Protein AF-A0A3N5FAR7-F1 (afdb_monomer)

Foldseek 3Di:
DDPDPDDPVNVCVVCVVVPHDDPVVVCVVPDPVPDDPDDDPDDDDDDPVVVVVVVVVVVD

Radius of gyration: 17.63 Å; Cα contacts (8 Å, |Δi|>4): 11; chains: 1; bounding box: 33×27×44 Å

Mean predicted aligned error: 4.25 Å

Secondary structure (DSSP, 8-state):
-----S-HHHHHHHHHHTT-SSTGGGGTTS-GGGS--S----PPPPPHHHHHHHHHHHT-

Solvent-accessible surface area (backbone atoms only — not comparable to full-atom values): 4139 Å² total; per-residue (Å²): 134,84,87,68,87,69,50,76,67,55,52,51,54,52,35,54,75,74,72,46,92,51,78,70,61,76,48,68,88,56,60,72,91,77,52,81,93,62,81,80,96,65,82,78,89,66,57,73,70,57,44,53,53,52,53,55,63,74,74,110

pLDDT: mean 93.98, std 5.67, range [60.28, 97.94]

Structure (mmCIF, N/CA/C/O backbone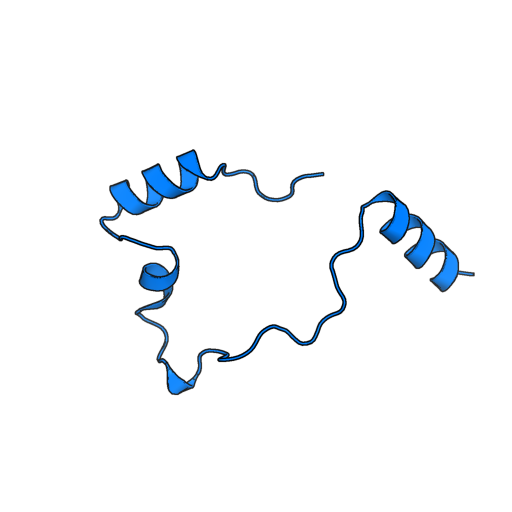):
data_AF-A0A3N5FAR7-F1
#
_entry.id   AF-A0A3N5FAR7-F1
#
loop_
_atom_site.group_PDB
_atom_site.id
_atom_site.type_symbol
_atom_site.label_atom_id
_atom_site.label_alt_id
_atom_site.label_comp_id
_atom_site.label_asym_id
_atom_site.label_entity_id
_atom_site.label_seq_id
_atom_site.pdbx_PDB_ins_code
_atom_site.Cartn_x
_atom_site.Cartn_y
_atom_site.Cartn_z
_atom_site.occupancy
_atom_site.B_iso_or_equiv
_atom_site.auth_seq_id
_atom_site.auth_comp_id
_atom_site.auth_asym_id
_atom_site.auth_atom_id
_atom_site.pdbx_PDB_model_num
ATOM 1 N N . MET A 1 1 ? 10.030 5.193 -8.760 1.00 60.28 1 MET A N 1
ATOM 2 C CA . MET A 1 1 ? 9.123 6.327 -8.461 1.00 60.28 1 MET A CA 1
ATOM 3 C C . MET A 1 1 ? 8.061 5.868 -7.459 1.00 60.28 1 MET A C 1
ATOM 5 O O . MET A 1 1 ? 7.507 4.797 -7.677 1.00 60.28 1 MET A O 1
ATOM 9 N N . ASP A 1 2 ? 7.796 6.598 -6.371 1.00 79.25 2 ASP A N 1
ATOM 10 C CA . ASP A 1 2 ? 6.737 6.205 -5.425 1.00 79.25 2 ASP A CA 1
ATOM 11 C C . ASP A 1 2 ? 5.357 6.567 -5.984 1.00 79.25 2 ASP A C 1
ATOM 13 O O . ASP A 1 2 ? 5.041 7.733 -6.215 1.00 79.25 2 ASP A O 1
ATOM 17 N N . TYR A 1 3 ? 4.524 5.551 -6.216 1.00 87.94 3 TYR A N 1
ATOM 18 C CA . TYR A 1 3 ? 3.142 5.734 -6.675 1.00 87.94 3 TYR A CA 1
ATOM 19 C C . TYR A 1 3 ? 2.188 6.109 -5.533 1.00 87.94 3 TYR A C 1
ATOM 21 O O . TYR A 1 3 ? 1.088 6.605 -5.775 1.00 87.94 3 TYR A O 1
ATOM 29 N N . ILE A 1 4 ? 2.603 5.885 -4.285 1.00 91.00 4 ILE A N 1
ATOM 30 C CA . ILE A 1 4 ? 1.82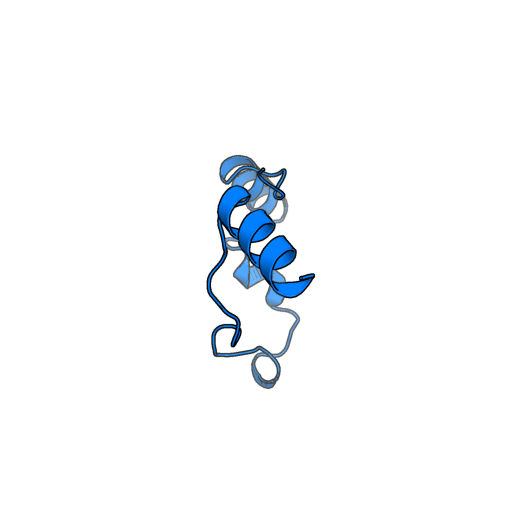0 6.206 -3.095 1.00 91.00 4 ILE A CA 1
ATOM 31 C C . ILE A 1 4 ? 2.188 7.619 -2.650 1.00 91.00 4 ILE A C 1
ATOM 33 O O . ILE A 1 4 ? 3.329 7.889 -2.299 1.00 91.00 4 ILE A O 1
ATOM 37 N N . GLN A 1 5 ? 1.203 8.516 -2.674 1.00 91.88 5 GLN A N 1
ATOM 38 C CA . GLN A 1 5 ? 1.393 9.922 -2.303 1.00 91.88 5 GLN A CA 1
ATOM 39 C C . GLN A 1 5 ? 1.424 10.136 -0.785 1.00 91.88 5 GLN A C 1
ATOM 41 O O . GLN A 1 5 ? 2.068 11.062 -0.307 1.00 91.88 5 GLN A O 1
ATOM 46 N N . ASN A 1 6 ? 0.715 9.289 -0.035 1.00 92.81 6 ASN A N 1
ATOM 47 C CA . ASN A 1 6 ? 0.591 9.420 1.413 1.00 92.81 6 ASN A CA 1
ATOM 48 C C . ASN A 1 6 ? 1.767 8.747 2.116 1.00 92.81 6 ASN A C 1
ATOM 50 O O . ASN A 1 6 ? 2.067 7.576 1.869 1.00 92.81 6 ASN A O 1
ATOM 54 N N . THR A 1 7 ? 2.377 9.461 3.052 1.00 94.12 7 THR A N 1
ATOM 55 C CA . THR A 1 7 ? 3.378 8.892 3.948 1.00 94.12 7 THR A CA 1
ATOM 56 C C . THR A 1 7 ? 2.717 8.021 5.027 1.00 94.12 7 THR A C 1
ATOM 58 O O . THR A 1 7 ? 1.508 8.119 5.271 1.00 94.12 7 THR A O 1
ATOM 61 N N . PRO A 1 8 ? 3.492 7.191 5.749 1.00 94.19 8 PRO A N 1
ATOM 62 C CA . PRO A 1 8 ? 2.978 6.477 6.918 1.00 94.19 8 PRO A CA 1
ATOM 63 C C . PRO A 1 8 ? 2.396 7.401 8.002 1.00 94.19 8 PRO A C 1
ATOM 65 O O . PRO A 1 8 ? 1.467 7.003 8.702 1.00 94.19 8 PRO A O 1
ATOM 68 N N . ALA A 1 9 ? 2.916 8.628 8.131 1.00 96.06 9 ALA A N 1
ATOM 69 C CA . ALA A 1 9 ? 2.392 9.624 9.064 1.00 96.06 9 ALA A CA 1
ATOM 70 C C . ALA A 1 9 ? 1.017 10.140 8.616 1.00 96.06 9 ALA A C 1
ATOM 72 O O . ALA A 1 9 ? 0.080 10.128 9.411 1.00 96.06 9 ALA A O 1
ATOM 73 N N . ASP A 1 10 ? 0.866 10.469 7.328 1.00 96.38 10 ASP A N 1
ATOM 74 C CA . ASP A 1 10 ? -0.422 10.894 6.762 1.00 96.38 10 ASP A CA 1
ATOM 75 C C . ASP A 1 10 ? -1.484 9.802 6.937 1.00 96.38 10 ASP A C 1
ATOM 77 O O . ASP A 1 10 ? -2.619 10.071 7.332 1.00 96.38 10 ASP A O 1
ATOM 81 N N . ALA A 1 11 ? -1.111 8.540 6.691 1.00 94.81 11 ALA A N 1
ATOM 82 C CA . ALA A 1 11 ? -1.998 7.403 6.911 1.00 94.81 11 ALA A CA 1
ATOM 83 C C . ALA A 1 11 ? -2.452 7.306 8.377 1.00 94.81 11 ALA A C 1
ATOM 85 O O . ALA A 1 11 ? -3.638 7.100 8.637 1.00 94.81 11 ALA A O 1
ATOM 86 N N . ALA A 1 12 ? -1.543 7.496 9.337 1.00 95.94 12 ALA A N 1
ATOM 87 C CA . ALA A 1 12 ? -1.874 7.463 10.759 1.00 95.94 12 ALA A CA 1
ATOM 88 C C . ALA A 1 12 ? -2.834 8.598 11.164 1.00 95.94 12 ALA A C 1
ATOM 90 O O . ALA A 1 12 ? -3.803 8.351 11.888 1.00 95.94 12 ALA A O 1
ATOM 91 N N . ASP A 1 13 ? -2.611 9.814 10.661 1.00 97.56 13 ASP A N 1
ATOM 92 C CA . ASP A 1 13 ? -3.477 10.966 10.926 1.00 97.56 13 ASP A CA 1
ATOM 93 C C . ASP A 1 13 ? -4.882 10.772 10.339 1.00 97.56 13 ASP A C 1
ATOM 95 O O . ASP A 1 13 ? -5.882 11.048 11.011 1.00 97.56 13 ASP A O 1
ATOM 99 N N . MET A 1 14 ? -4.981 10.212 9.129 1.00 96.44 14 MET A N 1
ATOM 100 C CA . MET A 1 14 ? -6.267 9.878 8.510 1.00 96.44 14 MET A CA 1
ATOM 101 C C . MET A 1 14 ? -7.038 8.818 9.309 1.00 96.44 14 MET A C 1
ATOM 103 O O . MET A 1 14 ? -8.218 9.024 9.597 1.00 96.44 14 MET A O 1
ATOM 107 N N . LEU A 1 15 ? -6.390 7.717 9.716 1.00 97.25 15 LEU A N 1
ATOM 108 C CA . LEU A 1 15 ? -7.030 6.658 10.515 1.00 97.25 15 LEU A CA 1
ATOM 109 C C . LEU A 1 15 ? -7.532 7.202 11.861 1.00 97.25 15 LEU A C 1
ATOM 111 O O . LEU A 1 15 ? -8.662 6.922 12.268 1.00 97.25 15 LEU A O 1
ATOM 115 N N . LYS A 1 16 ? -6.729 8.054 12.512 1.00 97.38 16 LYS A N 1
ATOM 116 C CA . LYS A 1 16 ? -7.117 8.745 13.746 1.00 97.38 16 LYS A CA 1
ATOM 117 C C . LYS A 1 16 ? -8.323 9.657 13.530 1.00 97.38 16 LYS A C 1
ATOM 119 O O . LYS A 1 16 ? -9.222 9.667 14.368 1.00 97.38 16 LYS A O 1
ATOM 124 N N . SER A 1 17 ? -8.363 10.398 12.421 1.00 97.94 17 SER A N 1
ATOM 125 C CA . SER A 1 17 ? -9.466 11.313 12.109 1.00 97.94 17 SER A CA 1
ATOM 126 C C . SER A 1 17 ? -10.810 10.601 11.958 1.00 97.94 17 SER A C 1
ATOM 128 O O . SER A 1 17 ? -11.839 11.190 12.284 1.00 97.94 17 SER A O 1
ATOM 130 N N . ILE A 1 18 ? -10.814 9.364 11.464 1.00 96.25 18 ILE A N 1
ATOM 131 C CA . ILE A 1 18 ? -12.031 8.555 11.284 1.00 96.25 18 ILE A CA 1
ATOM 132 C C . ILE A 1 18 ? -12.263 7.559 12.435 1.00 96.25 18 ILE A C 1
ATOM 134 O O . ILE A 1 18 ? -13.237 6.811 12.412 1.00 96.25 18 ILE A O 1
ATOM 138 N N . GLY A 1 19 ? -11.396 7.560 13.455 1.00 96.50 19 GLY A N 1
ATOM 139 C CA . GLY A 1 19 ? -11.570 6.792 14.689 1.00 96.50 19 GLY A CA 1
ATOM 140 C C . GLY A 1 19 ? -11.282 5.291 14.585 1.00 96.50 19 GLY A C 1
ATOM 141 O O . GLY A 1 19 ? -11.757 4.533 15.430 1.00 96.50 19 GLY A O 1
ATOM 142 N N . VAL A 1 20 ? -10.513 4.850 13.586 1.00 96.88 20 VAL A N 1
ATOM 143 C CA . VAL A 1 20 ? -10.119 3.438 13.419 1.00 96.88 20 VAL A CA 1
ATOM 144 C C . VAL A 1 20 ? -8.654 3.219 13.803 1.00 9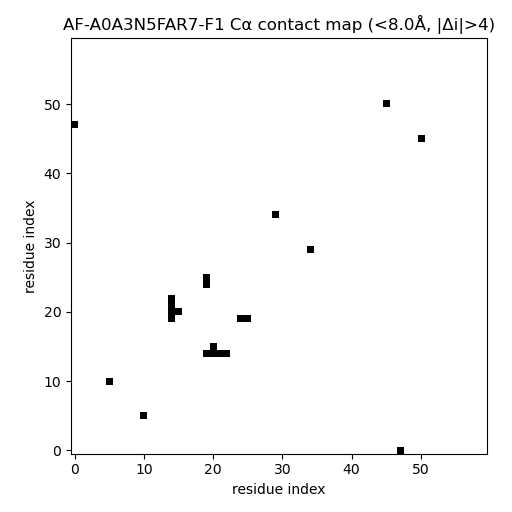6.88 20 VAL A C 1
ATOM 146 O O . VAL A 1 20 ? -7.868 4.164 13.867 1.00 96.88 20 VAL A O 1
ATOM 149 N N . LYS A 1 21 ? -8.272 1.972 14.099 1.00 92.75 21 LYS A N 1
ATOM 150 C CA . LYS A 1 21 ? -6.938 1.631 14.623 1.00 92.75 21 LYS A CA 1
ATOM 151 C C . LYS A 1 21 ? -5.986 1.134 13.542 1.00 92.75 21 LYS A C 1
ATOM 153 O O . LYS A 1 21 ? -4.775 1.207 13.729 1.00 92.75 21 LYS A O 1
ATOM 158 N N . SER A 1 22 ? -6.516 0.607 12.443 1.00 95.12 22 SER A N 1
ATOM 159 C CA . SER A 1 22 ? -5.727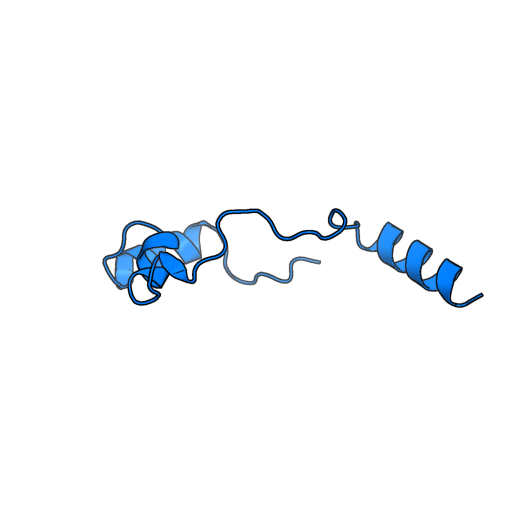 0.001 11.375 1.00 95.12 22 SER A CA 1
ATOM 160 C C . SER A 1 22 ? -6.399 0.130 10.009 1.00 95.12 22 SER A C 1
ATOM 162 O O . SER A 1 22 ? -7.594 0.403 9.908 1.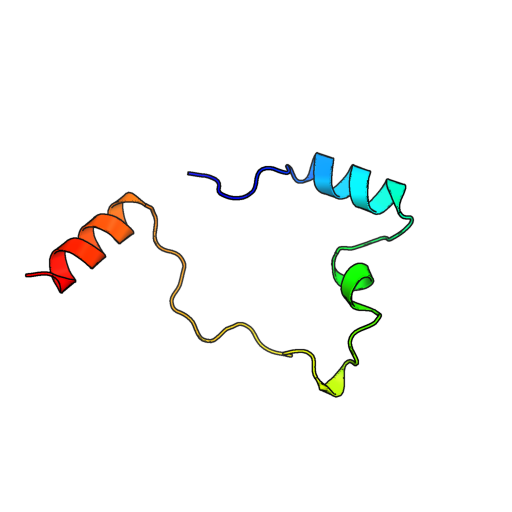00 95.12 22 SER A O 1
ATOM 164 N N . ILE A 1 23 ? -5.626 -0.111 8.948 1.00 93.38 23 ILE A N 1
ATOM 165 C CA . ILE A 1 23 ? -6.164 -0.239 7.587 1.00 93.38 23 ILE A CA 1
ATOM 166 C C . ILE A 1 23 ? -7.143 -1.423 7.502 1.00 93.38 23 ILE A C 1
ATOM 168 O O . ILE A 1 23 ? -8.143 -1.330 6.796 1.00 93.38 23 ILE A O 1
ATOM 172 N N . ASP A 1 24 ? -6.909 -2.502 8.256 1.00 93.06 24 ASP A N 1
ATOM 173 C CA . ASP A 1 24 ? -7.777 -3.687 8.250 1.00 93.06 24 ASP A CA 1
ATOM 174 C C . ASP A 1 24 ? -9.201 -3.379 8.738 1.00 93.06 24 ASP A C 1
ATOM 176 O O . ASP A 1 24 ? -10.170 -3.954 8.230 1.00 93.06 24 ASP A O 1
ATOM 180 N N . ASP A 1 25 ? -9.344 -2.418 9.657 1.00 94.75 25 ASP A N 1
ATOM 181 C CA . ASP A 1 25 ? -10.646 -1.964 10.160 1.00 94.75 25 ASP A CA 1
ATOM 182 C C . ASP A 1 25 ? -11.511 -1.353 9.044 1.00 94.75 25 ASP A C 1
ATOM 184 O O . ASP A 1 25 ? -12.739 -1.448 9.087 1.00 94.75 25 ASP A O 1
ATOM 188 N N . LEU A 1 26 ? -10.892 -0.779 8.003 1.00 94.50 26 LEU A N 1
ATOM 189 C CA . LEU A 1 26 ? -11.601 -0.198 6.856 1.00 94.50 26 LEU A CA 1
ATOM 190 C C . LEU A 1 26 ? -12.355 -1.254 6.043 1.00 94.50 26 LEU A C 1
ATOM 192 O O . LEU A 1 26 ? -13.332 -0.941 5.363 1.00 94.50 26 LEU A O 1
ATOM 196 N N . PHE A 1 27 ? -11.932 -2.515 6.130 1.00 94.19 27 PHE A N 1
ATOM 197 C CA . PHE A 1 27 ? -12.543 -3.619 5.399 1.00 94.19 27 PHE A CA 1
ATOM 198 C C . PHE A 1 27 ? -13.638 -4.336 6.189 1.00 94.19 27 PHE A C 1
ATOM 200 O O . PHE A 1 27 ? -14.181 -5.315 5.683 1.00 94.19 27 PHE A O 1
ATOM 207 N N . ALA A 1 28 ? -14.000 -3.878 7.396 1.00 92.81 28 ALA A N 1
ATOM 208 C CA . ALA A 1 28 ? -14.981 -4.530 8.273 1.00 92.81 28 ALA A CA 1
ATOM 209 C C . ALA A 1 28 ? -16.332 -4.843 7.597 1.00 92.81 28 ALA A C 1
ATOM 211 O O . ALA A 1 28 ? -16.972 -5.835 7.939 1.00 92.81 28 ALA A O 1
ATOM 212 N N . SER A 1 29 ? -16.741 -4.048 6.604 1.00 93.75 29 SER A N 1
ATOM 213 C CA . SER A 1 29 ? -17.973 -4.251 5.828 1.00 93.75 29 SER A CA 1
ATOM 214 C C . SER A 1 29 ? -17.919 -5.424 4.839 1.00 93.75 29 SER A C 1
ATOM 216 O O . SER A 1 29 ? -18.962 -5.881 4.376 1.00 93.75 29 SER A O 1
ATOM 218 N N . ILE A 1 30 ? -16.729 -5.931 4.509 1.00 95.06 30 ILE A N 1
ATOM 219 C CA . ILE A 1 30 ? -16.539 -7.059 3.594 1.00 95.06 30 ILE A CA 1
ATOM 220 C C . ILE A 1 30 ? -16.624 -8.364 4.401 1.00 95.06 30 ILE A C 1
ATOM 222 O O . ILE A 1 30 ? -15.797 -8.561 5.295 1.00 95.06 30 ILE A O 1
ATOM 226 N N . PRO A 1 31 ? -17.548 -9.297 4.109 1.00 95.50 31 PRO A N 1
ATOM 227 C CA . PRO A 1 31 ? -17.633 -10.562 4.840 1.00 95.50 31 PRO A CA 1
ATOM 228 C C . PRO A 1 31 ? -16.326 -11.365 4.775 1.00 95.50 31 PRO A C 1
ATOM 230 O O . PRO A 1 31 ? -15.744 -11.527 3.705 1.00 95.50 31 PRO A O 1
ATOM 233 N N . GLU A 1 32 ? -15.871 -11.930 5.896 1.00 93.50 32 GLU A N 1
ATOM 234 C CA . GLU A 1 32 ? -14.596 -12.672 5.946 1.00 93.50 32 GLU A CA 1
ATOM 235 C C . GLU A 1 32 ? -14.530 -13.862 4.979 1.00 93.50 32 GLU A C 1
ATOM 237 O O . GLU A 1 32 ? -13.453 -14.220 4.505 1.00 93.50 32 GLU A O 1
ATOM 242 N N . GLY A 1 33 ? -15.678 -14.477 4.675 1.00 95.69 33 GLY A N 1
ATOM 243 C CA . GLY A 1 33 ? -15.768 -15.622 3.767 1.00 95.69 33 GLY A CA 1
ATOM 244 C C . GLY A 1 33 ? -15.403 -15.302 2.315 1.00 95.69 33 GLY A C 1
ATOM 245 O O . GLY A 1 33 ? -15.049 -16.217 1.579 1.00 95.69 33 GLY A O 1
ATOM 246 N N . VAL A 1 34 ? -15.457 -14.026 1.915 1.00 95.88 34 VAL A N 1
ATOM 247 C CA . VAL A 1 34 ? -15.108 -13.582 0.554 1.00 95.88 34 VAL A CA 1
ATOM 248 C C . VAL A 1 34 ? -13.771 -12.838 0.488 1.00 95.88 34 VAL A C 1
ATOM 250 O O . VAL A 1 34 ? -13.323 -12.486 -0.601 1.00 95.88 34 VAL A O 1
ATOM 253 N N . ARG A 1 35 ? -13.108 -12.599 1.629 1.00 94.75 35 ARG A N 1
ATOM 254 C CA . ARG A 1 35 ? -11.772 -11.989 1.652 1.00 94.75 35 ARG A CA 1
ATOM 255 C C . ARG A 1 35 ? -10.722 -13.023 1.253 1.00 94.75 35 ARG A C 1
ATOM 257 O O . ARG A 1 35 ? -10.759 -14.169 1.701 1.00 94.75 35 ARG A O 1
ATOM 264 N N . LEU A 1 36 ? -9.749 -12.609 0.445 1.00 95.25 36 LEU A N 1
ATOM 265 C CA . LEU A 1 36 ? -8.621 -13.463 0.087 1.00 95.25 36 LEU A CA 1
ATOM 266 C C . LEU A 1 36 ? -7.734 -13.691 1.323 1.00 95.25 36 LEU A C 1
ATOM 268 O O . LEU A 1 36 ? -7.215 -12.744 1.902 1.00 95.25 36 LEU A O 1
ATOM 272 N N . LYS A 1 37 ? -7.554 -14.955 1.722 1.00 94.12 37 LYS A N 1
ATOM 273 C CA . LYS A 1 37 ? -6.782 -15.350 2.922 1.00 94.12 37 LYS A CA 1
ATOM 274 C C . LYS A 1 37 ? -5.330 -15.731 2.622 1.00 94.12 37 LYS A C 1
ATOM 276 O O . LYS A 1 37 ? -4.656 -16.336 3.450 1.00 94.12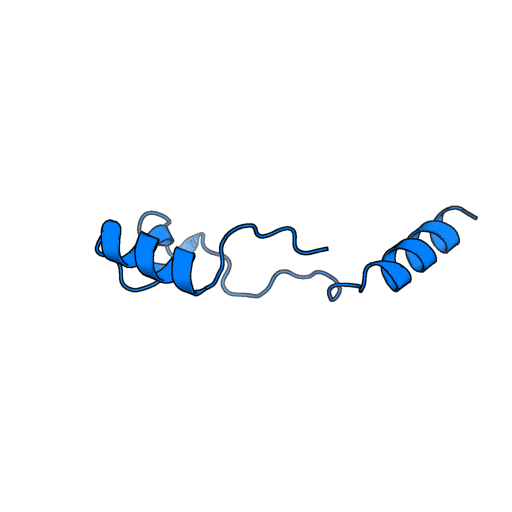 37 LYS A O 1
ATOM 281 N N . ARG A 1 38 ? -4.867 -15.420 1.414 1.00 94.94 38 ARG A N 1
ATOM 282 C CA . ARG A 1 38 ? -3.508 -15.669 0.938 1.00 94.94 38 ARG A CA 1
ATOM 283 C C . ARG A 1 38 ? -2.983 -14.437 0.202 1.00 94.94 38 ARG A C 1
ATOM 285 O O . ARG A 1 38 ? -3.792 -13.643 -0.278 1.00 94.94 38 ARG A O 1
ATOM 292 N N . PRO A 1 39 ? -1.661 -14.290 0.054 1.00 95.69 39 PRO A N 1
ATOM 293 C CA . PRO A 1 39 ? -1.100 -13.306 -0.858 1.00 95.69 39 PRO A CA 1
ATOM 294 C C . PRO A 1 39 ? -1.589 -13.510 -2.300 1.00 95.69 39 PRO A C 1
ATOM 296 O O . PRO A 1 39 ? -2.024 -14.603 -2.693 1.00 95.69 39 PRO A O 1
ATOM 299 N N . LEU A 1 40 ? -1.493 -12.446 -3.097 1.00 96.81 40 LEU A N 1
ATOM 300 C CA . LEU A 1 40 ? -1.675 -12.540 -4.542 1.00 96.81 40 LEU A CA 1
ATOM 301 C C . LEU A 1 40 ? -0.591 -13.445 -5.139 1.00 96.81 40 LEU A C 1
ATOM 303 O O . LEU A 1 40 ? 0.574 -13.376 -4.753 1.00 96.81 40 LEU A O 1
ATOM 307 N N . GLU A 1 41 ? -0.980 -14.286 -6.092 1.00 97.12 41 GLU A N 1
ATOM 308 C CA . GLU A 1 41 ? -0.062 -15.172 -6.818 1.00 97.12 41 GLU A CA 1
ATOM 309 C C . GLU A 1 41 ? 0.534 -14.414 -8.004 1.00 97.12 41 GLU A C 1
ATOM 311 O O . GLU A 1 41 ? 0.178 -14.647 -9.157 1.00 97.12 41 GLU A O 1
ATOM 316 N N . ILE A 1 42 ? 1.401 -13.449 -7.699 1.00 96.56 42 ILE A N 1
ATOM 317 C CA . ILE A 1 42 ? 2.088 -12.625 -8.695 1.00 96.56 42 ILE A CA 1
ATOM 318 C C . ILE A 1 42 ? 3.603 -12.635 -8.458 1.00 96.56 42 ILE A C 1
ATOM 320 O O . ILE A 1 42 ? 4.040 -12.845 -7.321 1.00 96.56 42 ILE A O 1
ATOM 324 N N . PRO A 1 43 ? 4.416 -12.417 -9.510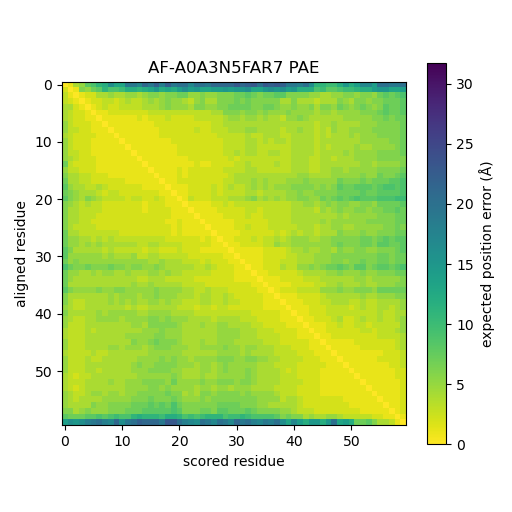 1.00 95.19 43 PRO A N 1
ATOM 325 C CA . PRO A 1 43 ? 5.856 -12.244 -9.364 1.00 95.19 43 PRO A CA 1
ATOM 326 C C . PRO A 1 43 ? 6.209 -11.097 -8.401 1.00 95.19 43 PRO A C 1
ATOM 328 O O . PRO A 1 43 ? 5.397 -10.189 -8.197 1.00 95.19 43 PRO A O 1
ATOM 331 N N . PRO A 1 44 ? 7.422 -11.107 -7.819 1.00 94.69 44 PRO A N 1
ATOM 332 C CA . PRO A 1 44 ? 7.883 -10.009 -6.980 1.00 94.69 44 PRO A CA 1
ATOM 333 C C . PRO A 1 44 ? 7.945 -8.694 -7.764 1.00 94.69 44 PRO A C 1
ATOM 335 O O . PRO A 1 44 ? 8.111 -8.680 -8.986 1.00 94.69 44 PRO A O 1
ATOM 338 N N . ALA A 1 45 ? 7.845 -7.580 -7.038 1.00 93.69 45 ALA A N 1
ATOM 339 C CA . ALA A 1 45 ? 8.008 -6.257 -7.622 1.00 93.69 45 ALA A CA 1
ATOM 340 C C . ALA A 1 45 ? 9.408 -6.105 -8.238 1.00 93.69 45 ALA A C 1
ATOM 342 O O . ALA A 1 45 ? 10.407 -6.486 -7.625 1.00 93.69 45 ALA A O 1
ATOM 343 N N . LEU A 1 46 ? 9.468 -5.525 -9.437 1.00 94.81 46 LEU A N 1
ATOM 344 C CA . LEU A 1 46 ? 10.718 -5.190 -10.111 1.00 94.81 46 LEU A CA 1
ATOM 345 C C . LEU A 1 46 ? 11.064 -3.714 -9.880 1.00 94.81 46 LEU A C 1
ATOM 347 O O . LEU A 1 46 ? 10.178 -2.861 -10.006 1.00 94.81 46 LEU A O 1
ATOM 351 N N . PRO A 1 47 ? 12.336 -3.385 -9.591 1.00 94.12 47 PRO A N 1
ATOM 352 C CA . PRO A 1 47 ? 12.832 -2.021 -9.700 1.00 94.12 47 PRO A CA 1
ATOM 353 C C . PRO A 1 47 ? 12.592 -1.455 -11.101 1.00 94.12 47 PRO A C 1
ATOM 355 O O . PRO A 1 47 ? 12.586 -2.181 -12.092 1.00 94.12 47 PRO A O 1
ATOM 358 N N . GLU A 1 48 ? 12.441 -0.137 -11.193 1.00 93.94 48 GLU A N 1
ATOM 359 C CA . GLU A 1 48 ? 12.072 0.553 -12.435 1.00 93.94 48 GLU A CA 1
ATOM 360 C C . GLU A 1 48 ? 13.023 0.241 -13.604 1.00 93.94 48 GLU A C 1
ATOM 362 O O . GLU A 1 48 ? 12.579 -0.050 -14.714 1.00 93.94 48 GLU A O 1
ATOM 36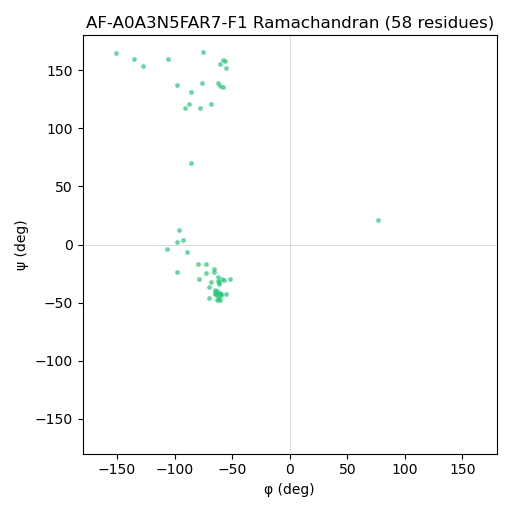7 N N . GLN A 1 49 ? 14.332 0.218 -13.341 1.00 95.31 49 GLN A N 1
ATOM 368 C CA . GLN A 1 49 ? 15.342 -0.110 -14.347 1.00 95.31 49 GLN A CA 1
ATOM 369 C C . GLN A 1 49 ? 15.229 -1.564 -14.839 1.00 95.31 49 GLN A C 1
ATOM 371 O O . GLN A 1 49 ? 15.304 -1.813 -16.044 1.00 95.31 49 GLN A O 1
ATOM 376 N N . ASP A 1 50 ? 15.003 -2.509 -13.924 1.00 96.50 50 ASP A N 1
ATOM 377 C CA . ASP A 1 50 ? 14.870 -3.933 -14.249 1.00 96.50 50 ASP A CA 1
ATOM 378 C C . ASP A 1 50 ? 13.568 -4.206 -15.012 1.00 96.50 50 ASP A C 1
ATOM 380 O O . ASP A 1 50 ? 13.545 -5.010 -15.944 1.00 96.50 50 ASP A O 1
ATOM 384 N N . LEU A 1 51 ? 12.491 -3.490 -14.668 1.00 95.19 51 LEU A N 1
ATOM 385 C CA . LEU A 1 51 ? 11.217 -3.548 -15.379 1.00 95.19 51 LEU A CA 1
ATOM 386 C C . LEU A 1 51 ? 11.373 -3.107 -16.840 1.00 95.19 51 LEU A C 1
ATOM 388 O O . LEU A 1 51 ? 10.903 -3.801 -17.740 1.00 95.19 51 LEU A O 1
ATOM 392 N N . LEU A 1 52 ? 12.054 -1.984 -17.094 1.00 96.38 52 LEU A N 1
ATOM 393 C CA . LEU A 1 52 ? 12.290 -1.495 -18.458 1.00 96.38 52 LEU A CA 1
ATOM 394 C C . LEU A 1 52 ? 13.114 -2.484 -19.287 1.00 96.38 52 LEU A C 1
ATOM 396 O O . LEU A 1 52 ? 12.787 -2.738 -20.450 1.00 96.38 52 LEU A O 1
ATOM 400 N N . ALA A 1 53 ? 14.155 -3.069 -18.691 1.00 97.06 53 ALA A N 1
ATOM 401 C CA . ALA A 1 53 ? 14.960 -4.094 -19.345 1.00 97.06 53 ALA A CA 1
ATOM 402 C C . ALA A 1 53 ? 14.125 -5.343 -19.670 1.00 97.06 53 ALA A C 1
ATOM 404 O O . ALA A 1 53 ? 14.181 -5.846 -20.793 1.00 97.06 53 ALA A O 1
ATOM 405 N N . HIS A 1 54 ? 13.302 -5.804 -18.723 1.00 96.56 54 HIS A N 1
ATOM 406 C CA . HIS A 1 54 ? 12.419 -6.952 -18.911 1.00 96.56 54 HIS A CA 1
ATOM 407 C C . HIS A 1 54 ? 11.418 -6.733 -20.053 1.00 96.56 54 HIS A C 1
ATOM 409 O O . HIS A 1 54 ? 11.295 -7.583 -20.934 1.00 96.56 54 HIS A O 1
ATOM 415 N N . LEU A 1 55 ? 10.747 -5.578 -20.082 1.00 96.94 55 LEU A N 1
ATOM 416 C CA . LEU A 1 55 ? 9.793 -5.245 -21.143 1.00 96.94 55 LEU A CA 1
ATOM 417 C C . LEU A 1 55 ? 10.471 -5.111 -22.511 1.00 96.94 55 LEU A C 1
ATOM 419 O O . LEU A 1 55 ? 9.925 -5.577 -23.508 1.00 96.94 55 LEU A O 1
ATOM 423 N N . SER A 1 56 ? 11.673 -4.529 -22.558 1.00 97.31 56 SER A N 1
ATOM 424 C CA . SER A 1 56 ? 12.449 -4.417 -23.801 1.00 97.31 56 SER A CA 1
ATOM 425 C C . SER A 1 56 ? 12.827 -5.792 -24.358 1.00 97.31 56 SER A C 1
ATOM 427 O O . SER A 1 56 ? 12.748 -6.003 -25.563 1.00 97.31 56 SER A O 1
ATOM 429 N N . ALA A 1 57 ? 13.191 -6.740 -23.488 1.00 97.38 57 ALA A N 1
ATOM 430 C CA . ALA A 1 57 ? 13.521 -8.107 -23.885 1.00 97.38 57 ALA A CA 1
ATOM 431 C C . ALA A 1 57 ? 12.305 -8.895 -24.401 1.00 97.38 57 ALA A C 1
ATOM 433 O O . ALA A 1 57 ? 12.462 -9.735 -25.278 1.00 97.38 57 ALA A O 1
ATOM 434 N N . LEU A 1 58 ? 11.101 -8.629 -23.880 1.00 96.62 58 LEU A N 1
ATOM 435 C CA . LEU A 1 58 ? 9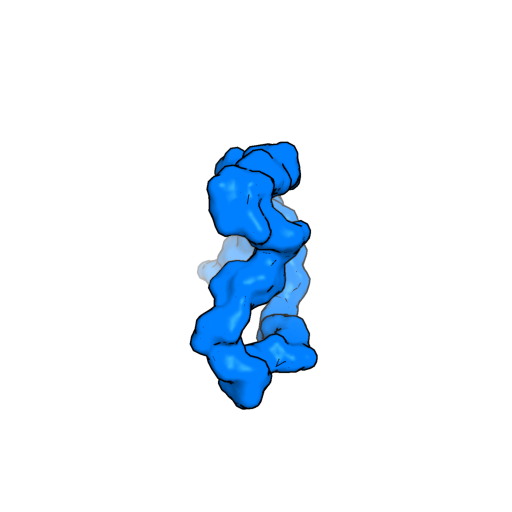.861 -9.260 -24.354 1.00 96.62 58 LEU A CA 1
ATOM 436 C C . LEU A 1 58 ? 9.396 -8.742 -25.723 1.00 96.62 58 LEU A C 1
ATOM 438 O O . LEU A 1 58 ? 8.634 -9.428 -26.398 1.00 96.62 58 LEU A O 1
ATOM 442 N N . ALA A 1 59 ? 9.792 -7.524 -26.099 1.00 94.94 59 ALA A N 1
ATOM 443 C CA . ALA A 1 59 ? 9.375 -6.875 -27.341 1.00 94.94 59 ALA A CA 1
ATOM 444 C C . ALA A 1 59 ? 10.291 -7.170 -28.548 1.00 94.94 59 ALA A C 1
ATOM 446 O O . ALA A 1 59 ? 9.979 -6.722 -29.653 1.00 94.94 59 ALA A O 1
ATOM 447 N N . ALA A 1 60 ? 11.415 -7.862 -28.331 1.00 76.25 60 ALA A N 1
ATOM 448 C CA . ALA A 1 60 ? 12.388 -8.251 -29.355 1.00 76.25 60 ALA A CA 1
ATOM 449 C C . ALA A 1 60 ? 12.009 -9.577 -30.032 1.00 76.25 60 ALA A C 1
ATOM 451 O O . ALA A 1 60 ? 12.245 -9.682 -31.257 1.00 76.25 60 ALA A O 1
#

Sequence (60 aa):
MDYIQNTPADAADMLKSIGVKSIDDLFASIPEGVRLKRPLEIPPALPEQDLLAHLSALAA

Nearest PDB structures (foldseek):
  1wyv-assembly2_E  TM=8.725E-01  e=3.516E-03  Thermus thermophilus HB8